Protein AF-A0A377XIZ3-F1 (afdb_monomer_lite)

Radius of gyration: 15.71 Å; chains: 1; bounding box: 50×33×36 Å

Foldseek 3Di:
DVVLLVQLVVLLVVLLVQPDDPVQNVLSVVLSVQVCCVQAPVHDNDPLVVSLVCLDPVSHGDDPDPVSVVSRVVSSVSSSVSSVVVVVVVVVCVVVVPDRDRDNPDDDDDDPDPPPPDD

InterPro domains:
  IPR009078 Ferritin-like superfamily [SSF47240] (2-105)
  IPR010386 tRNA-hydroxylase MiaE [PF06175] (2-102)
  IPR010386 tRNA-hydroxylase MiaE [PTHR42637] (2-102)
  IPR012347 Ferritin-like [G3DSA:1.20.1260.10] (1-113)

pLDDT: mean 81.42, std 15.42, range [39.84, 96.5]

Sequence (119 aa):
MVCELKAAQNAMLLMRRYVADKADADELLACLKPYEDFTYRRGPEPDFVTLHKRINKSAMPQTDDPWGRQLLDSMILLIKEELHHFWQVREMMLARRYPLRQNHRQQLCPRPAARSALA

Organism: Klebsiella pneumoniae (NCBI:txid573)

Structure (mmCIF, N/CA/C/O backbone):
data_AF-A0A377XIZ3-F1
#
_entry.id   AF-A0A377XIZ3-F1
#
loop_
_atom_site.group_PDB
_atom_site.id
_atom_site.type_symbol
_atom_site.label_atom_id
_atom_site.label_alt_id
_atom_site.label_comp_id
_atom_site.label_asym_id
_atom_site.label_entity_id
_atom_site.label_seq_id
_atom_site.pdbx_PDB_ins_code
_atom_site.Cartn_x
_atom_site.Cartn_y
_atom_site.Cartn_z
_atom_site.occupancy
_atom_site.B_iso_or_equiv
_atom_site.auth_seq_id
_atom_site.auth_comp_id
_atom_site.auth_asym_id
_atom_site.auth_atom_id
_atom_site.pdbx_PDB_model_num
ATOM 1 N N . MET A 1 1 ? 13.105 -3.289 -1.739 1.00 88.38 1 MET A N 1
ATOM 2 C CA . MET A 1 1 ? 11.844 -3.447 -2.511 1.00 88.38 1 MET A CA 1
ATOM 3 C C . MET A 1 1 ? 10.940 -4.536 -1.936 1.00 88.38 1 MET A C 1
ATOM 5 O O . MET A 1 1 ? 9.892 -4.193 -1.415 1.00 88.38 1 MET A O 1
ATOM 9 N N . VAL A 1 2 ? 11.301 -5.830 -1.979 1.00 91.25 2 VAL A N 1
ATOM 10 C CA . VAL A 1 2 ? 10.434 -6.894 -1.411 1.00 91.25 2 VAL A CA 1
ATOM 11 C C . VAL A 1 2 ? 10.244 -6.738 0.104 1.00 91.25 2 VAL A C 1
ATOM 13 O O . VAL A 1 2 ? 9.136 -6.922 0.596 1.00 91.25 2 VAL A O 1
ATOM 16 N N . CYS A 1 3 ? 11.301 -6.379 0.840 1.00 94.12 3 CYS A N 1
ATOM 17 C CA . CYS A 1 3 ? 11.201 -6.094 2.273 1.00 94.12 3 CYS A CA 1
ATOM 18 C C . CYS A 1 3 ? 10.261 -4.916 2.554 1.00 94.12 3 CYS A C 1
ATOM 20 O O . CYS A 1 3 ? 9.383 -5.064 3.397 1.00 94.12 3 CYS A O 1
ATOM 22 N N . GLU A 1 4 ? 10.360 -3.829 1.783 1.00 95.56 4 GLU A N 1
ATOM 23 C CA . GLU A 1 4 ? 9.493 -2.656 1.995 1.00 95.56 4 GLU A CA 1
ATOM 24 C C . GLU A 1 4 ? 8.015 -3.011 1.772 1.00 95.56 4 GLU A C 1
ATOM 26 O O . GLU A 1 4 ? 7.152 -2.678 2.581 1.00 95.56 4 GLU A O 1
ATOM 31 N N . LEU A 1 5 ? 7.707 -3.780 0.715 1.00 94.06 5 LEU A N 1
ATOM 32 C CA . LEU A 1 5 ? 6.334 -4.237 0.476 1.00 94.06 5 LEU A CA 1
ATOM 33 C C . LEU A 1 5 ? 5.822 -5.106 1.632 1.00 94.06 5 LEU A C 1
ATOM 35 O O . LEU A 1 5 ? 4.677 -4.960 2.050 1.00 94.06 5 LEU A O 1
ATOM 39 N N . LYS A 1 6 ? 6.667 -5.980 2.188 1.00 93.75 6 LYS A N 1
ATOM 40 C CA . LYS A 1 6 ? 6.301 -6.786 3.359 1.00 93.75 6 LYS A CA 1
ATOM 41 C C . LYS A 1 6 ? 6.095 -5.949 4.618 1.00 93.75 6 LYS A C 1
ATOM 43 O O . LYS A 1 6 ? 5.226 -6.288 5.415 1.00 93.75 6 LYS A O 1
ATOM 48 N N . ALA A 1 7 ? 6.862 -4.878 4.808 1.00 95.62 7 ALA A N 1
ATOM 49 C CA . ALA A 1 7 ? 6.673 -3.954 5.922 1.00 95.62 7 ALA A CA 1
ATOM 50 C C . ALA A 1 7 ? 5.308 -3.252 5.821 1.00 95.62 7 ALA A C 1
ATOM 52 O O . ALA A 1 7 ? 4.518 -3.315 6.765 1.00 95.62 7 ALA A O 1
ATOM 53 N N . ALA A 1 8 ? 4.963 -2.723 4.641 1.00 94.06 8 ALA A N 1
ATOM 54 C CA . ALA A 1 8 ? 3.642 -2.148 4.375 1.00 94.06 8 ALA A CA 1
ATOM 55 C C . ALA A 1 8 ? 2.502 -3.169 4.581 1.00 94.06 8 ALA A C 1
ATOM 57 O O . ALA A 1 8 ? 1.478 -2.869 5.198 1.00 94.06 8 ALA A O 1
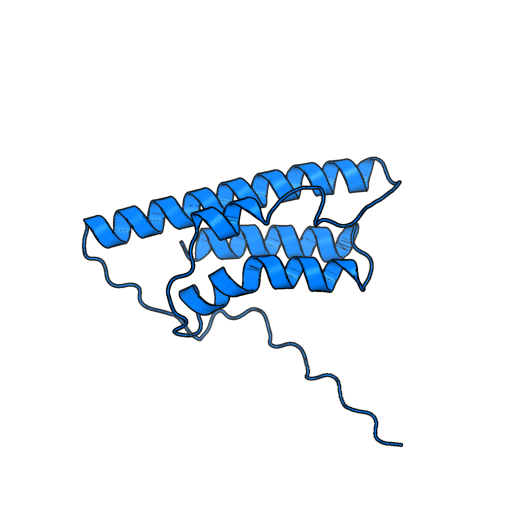ATOM 58 N N . GLN A 1 9 ? 2.690 -4.407 4.116 1.00 92.69 9 GLN A N 1
ATOM 59 C CA . GLN A 1 9 ? 1.731 -5.500 4.309 1.00 92.69 9 GLN A CA 1
ATOM 60 C C . GLN A 1 9 ? 1.555 -5.883 5.788 1.00 92.69 9 GLN A C 1
ATOM 62 O O . GLN A 1 9 ? 0.432 -6.143 6.222 1.00 92.69 9 GLN A O 1
ATOM 67 N N . ASN A 1 10 ? 2.633 -5.892 6.576 1.00 93.88 10 ASN A N 1
ATOM 68 C CA . ASN A 1 10 ? 2.567 -6.142 8.017 1.00 93.88 10 ASN A CA 1
ATOM 69 C C . ASN A 1 10 ? 1.816 -5.026 8.751 1.00 93.88 10 ASN A C 1
ATOM 71 O O . ASN A 1 10 ? 0.965 -5.323 9.586 1.00 93.88 10 ASN A O 1
ATOM 75 N N . ALA A 1 11 ? 2.060 -3.760 8.409 1.00 92.75 11 ALA A N 1
ATOM 76 C CA . ALA A 1 11 ? 1.300 -2.642 8.964 1.00 92.75 11 ALA A CA 1
ATOM 77 C C . ALA A 1 11 ? -0.200 -2.754 8.636 1.00 92.75 11 ALA A C 1
ATOM 79 O O . ALA A 1 11 ? -1.047 -2.584 9.514 1.00 92.75 11 ALA A O 1
ATOM 80 N N . MET A 1 12 ? -0.545 -3.156 7.408 1.00 90.12 12 MET A N 1
ATOM 81 C CA . MET A 1 12 ? -1.935 -3.452 7.045 1.00 90.12 12 MET A CA 1
ATOM 82 C C . MET A 1 12 ? -2.537 -4.621 7.820 1.00 90.12 12 MET A C 1
ATOM 84 O O . MET A 1 12 ? -3.699 -4.553 8.221 1.00 90.12 12 MET A O 1
ATOM 88 N N . LEU A 1 13 ? -1.770 -5.682 8.070 1.00 89.81 13 LEU A N 1
ATOM 89 C CA . LEU A 1 13 ? -2.222 -6.792 8.904 1.00 89.81 13 LEU A CA 1
ATOM 90 C C . LEU A 1 13 ? -2.541 -6.329 10.335 1.00 89.81 13 LEU A C 1
ATOM 92 O O . LEU A 1 13 ? -3.549 -6.761 10.893 1.00 89.81 13 LEU A O 1
ATOM 96 N N . LEU A 1 14 ? -1.725 -5.440 10.909 1.00 90.44 14 LEU A N 1
ATOM 97 C CA . LEU A 1 14 ? -1.971 -4.865 12.234 1.00 90.44 14 LEU A CA 1
ATOM 98 C C . LEU A 1 14 ? -3.244 -4.009 12.243 1.00 90.44 14 LEU A C 1
ATOM 100 O O . LEU A 1 14 ? -4.108 -4.230 13.088 1.00 90.44 14 LEU A O 1
ATOM 104 N N . MET A 1 15 ? -3.430 -3.113 11.269 1.00 88.25 15 MET A N 1
ATOM 105 C CA . MET A 1 15 ? -4.665 -2.320 11.172 1.00 88.25 15 MET A CA 1
ATOM 106 C C . MET A 1 15 ? -5.912 -3.205 11.044 1.00 88.25 15 MET A C 1
ATOM 108 O O . MET A 1 15 ? -6.904 -2.980 11.734 1.00 88.25 15 MET A O 1
ATOM 112 N N . ARG A 1 16 ? -5.850 -4.268 10.229 1.00 87.12 16 ARG A N 1
ATOM 113 C CA . ARG A 1 16 ? -6.954 -5.233 10.081 1.00 87.12 16 ARG A CA 1
ATOM 114 C C . ARG A 1 16 ? -7.258 -6.015 11.355 1.00 87.12 16 ARG A C 1
ATOM 116 O O . ARG A 1 16 ? -8.377 -6.480 11.524 1.00 87.12 16 ARG A O 1
ATOM 123 N N . ARG A 1 17 ? -6.262 -6.220 12.216 1.00 88.00 17 ARG A N 1
ATOM 124 C CA . ARG A 1 17 ? -6.416 -6.992 13.454 1.00 88.00 17 ARG A CA 1
ATOM 125 C C . ARG A 1 17 ? -6.967 -6.160 14.607 1.00 88.00 17 ARG A C 1
ATOM 127 O O . ARG A 1 17 ? -7.636 -6.723 15.467 1.00 88.00 17 ARG A O 1
ATOM 134 N N . TYR A 1 18 ? -6.640 -4.871 14.645 1.00 87.44 18 TYR A N 1
ATOM 135 C CA . TYR A 1 18 ? -6.867 -4.031 15.821 1.00 87.44 18 TYR A CA 1
ATOM 136 C C . TYR A 1 18 ? -7.823 -2.855 15.592 1.00 87.44 18 TYR A C 1
ATOM 138 O O . TYR A 1 18 ? -8.257 -2.270 16.576 1.00 87.44 18 TYR A O 1
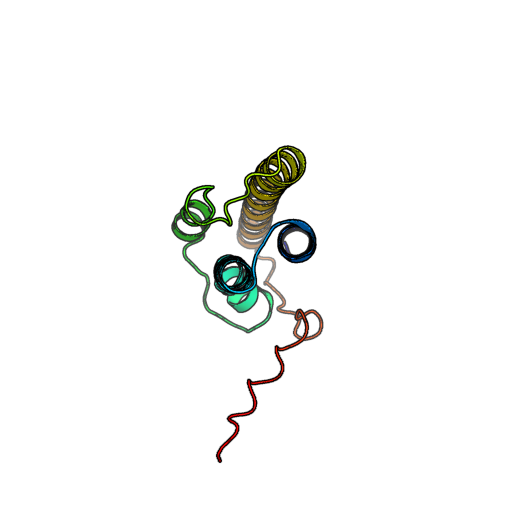ATOM 146 N N . VAL A 1 19 ? -8.136 -2.494 14.340 1.00 83.75 19 VAL A N 1
ATOM 147 C CA . VAL A 1 19 ? -8.914 -1.276 14.030 1.00 83.75 19 VAL A CA 1
ATOM 148 C C . VAL A 1 19 ? -10.058 -1.513 13.043 1.00 83.75 19 VAL A C 1
ATOM 150 O O . VAL A 1 19 ? -11.121 -0.934 13.218 1.00 83.75 19 VAL A O 1
ATOM 153 N N . ALA A 1 20 ? -9.854 -2.318 11.996 1.00 76.62 20 ALA A N 1
ATOM 154 C CA . ALA A 1 20 ? -10.807 -2.404 10.887 1.00 76.62 20 ALA A CA 1
ATOM 155 C C . ALA A 1 20 ? -11.963 -3.389 11.131 1.00 76.62 20 ALA A C 1
ATOM 157 O O . ALA A 1 20 ? -11.732 -4.543 11.507 1.00 76.62 20 ALA A O 1
ATOM 158 N N . ASP A 1 21 ? -13.179 -2.980 10.761 1.00 72.38 21 ASP A N 1
ATOM 159 C CA . ASP A 1 21 ? -14.299 -3.897 10.555 1.00 72.38 21 ASP A CA 1
ATOM 160 C C . ASP A 1 21 ? -14.139 -4.685 9.242 1.00 72.38 21 ASP A C 1
ATOM 162 O O . ASP A 1 21 ? -13.310 -4.379 8.379 1.00 72.38 21 ASP A O 1
ATOM 166 N N . LYS A 1 22 ? -14.935 -5.751 9.067 1.00 65.25 22 LYS A N 1
ATOM 167 C CA . LYS A 1 22 ? -14.795 -6.683 7.927 1.00 65.25 22 LYS A CA 1
ATOM 168 C C . LYS A 1 22 ? -14.862 -6.006 6.551 1.00 65.25 22 LYS A C 1
ATOM 170 O O . LYS A 1 22 ? -14.206 -6.493 5.636 1.00 65.25 22 LYS A O 1
ATOM 175 N N . ALA A 1 23 ? -15.652 -4.941 6.401 1.00 68.00 23 ALA A N 1
ATOM 176 C CA . ALA A 1 23 ? -15.788 -4.213 5.139 1.00 68.00 23 ALA A CA 1
ATOM 177 C C . ALA A 1 23 ? -14.511 -3.421 4.810 1.00 68.00 23 ALA A C 1
ATOM 179 O O . ALA A 1 23 ? -13.932 -3.597 3.737 1.00 68.00 23 ALA A O 1
ATOM 180 N N . ASP A 1 24 ? -14.004 -2.653 5.773 1.00 71.75 24 ASP A N 1
ATOM 181 C CA . ASP A 1 24 ? -12.811 -1.821 5.595 1.00 71.75 24 ASP A CA 1
ATOM 182 C C . ASP A 1 24 ? -11.547 -2.673 5.396 1.00 71.75 24 ASP A C 1
ATOM 184 O O . ASP A 1 24 ? -10.617 -2.309 4.675 1.00 71.75 24 ASP A O 1
ATOM 188 N N . ALA A 1 25 ? -11.520 -3.868 5.991 1.00 70.25 25 ALA A N 1
ATOM 189 C CA . ALA A 1 25 ? -10.416 -4.811 5.865 1.00 70.25 25 ALA A CA 1
ATOM 190 C C . ALA A 1 25 ? -10.155 -5.268 4.417 1.00 70.25 25 ALA A C 1
ATOM 192 O O . ALA A 1 25 ? -9.017 -5.620 4.088 1.00 70.25 25 ALA A O 1
ATOM 193 N N . ASP A 1 26 ? -11.184 -5.293 3.570 1.00 74.88 26 ASP A N 1
ATOM 194 C CA . ASP A 1 26 ? -11.082 -5.690 2.167 1.00 74.88 26 ASP A CA 1
ATOM 195 C C . ASP A 1 26 ? -10.581 -4.543 1.282 1.00 74.88 26 ASP A C 1
ATOM 197 O O . ASP A 1 26 ? -9.763 -4.778 0.387 1.00 74.88 26 ASP A O 1
ATOM 201 N N . GLU A 1 27 ? -11.007 -3.315 1.573 1.00 76.94 27 GLU A N 1
ATOM 202 C CA . GLU A 1 27 ? -10.553 -2.105 0.884 1.00 76.94 27 GLU A CA 1
ATOM 203 C C . GLU A 1 27 ? -9.066 -1.840 1.142 1.00 76.94 27 GLU A C 1
ATOM 205 O O . GLU A 1 27 ? -8.300 -1.613 0.202 1.00 76.94 27 GLU A O 1
ATOM 210 N N . LEU A 1 28 ? -8.621 -2.025 2.391 1.00 75.19 28 LEU A N 1
ATOM 211 C CA . LEU A 1 28 ? -7.207 -1.969 2.762 1.00 75.19 28 LEU A CA 1
ATOM 212 C C . LEU A 1 28 ? -6.359 -2.908 1.887 1.00 75.19 28 LEU A C 1
ATOM 214 O O . LEU A 1 28 ? -5.377 -2.495 1.269 1.00 75.19 28 LEU A O 1
ATOM 218 N N . LEU A 1 29 ? -6.766 -4.174 1.765 1.00 80.25 29 LEU A N 1
ATOM 219 C CA . LEU A 1 29 ? -6.041 -5.154 0.951 1.00 80.25 29 LEU A CA 1
ATOM 220 C C . LEU A 1 29 ? -6.020 -4.786 -0.540 1.00 80.25 29 LEU A C 1
ATOM 222 O O . LEU A 1 29 ? -5.032 -5.059 -1.228 1.00 80.25 29 LEU A O 1
ATOM 226 N N . ALA A 1 30 ? -7.078 -4.151 -1.045 1.00 85.25 30 ALA A N 1
ATOM 227 C CA . ALA A 1 30 ? -7.136 -3.702 -2.430 1.00 85.25 30 ALA A CA 1
ATOM 228 C C . ALA A 1 30 ? -6.089 -2.615 -2.735 1.00 85.25 30 ALA A C 1
ATOM 230 O O . ALA A 1 30 ? -5.542 -2.607 -3.841 1.00 85.25 30 ALA A O 1
ATOM 231 N N . CYS A 1 31 ? -5.738 -1.759 -1.765 1.00 85.69 31 CYS A N 1
ATOM 232 C CA . CYS A 1 31 ? -4.724 -0.714 -1.945 1.00 85.69 31 CYS A CA 1
ATOM 233 C C . CYS A 1 31 ? -3.334 -1.271 -2.290 1.00 85.69 31 CYS A C 1
ATOM 235 O O . CYS A 1 31 ? -2.621 -0.683 -3.104 1.00 85.69 31 CYS A O 1
ATOM 237 N N . LEU A 1 32 ? -2.940 -2.404 -1.697 1.00 90.44 32 LEU A N 1
ATOM 238 C CA . LEU A 1 32 ? -1.612 -2.995 -1.914 1.00 90.44 32 LEU A CA 1
ATOM 239 C C . LEU A 1 32 ? -1.558 -3.975 -3.091 1.00 90.44 32 LEU A C 1
ATOM 241 O O . LEU A 1 32 ? -0.469 -4.312 -3.561 1.00 90.44 32 LEU A O 1
ATOM 245 N N . LYS A 1 33 ? -2.712 -4.404 -3.613 1.00 91.00 33 LYS A N 1
ATOM 246 C CA . LYS A 1 33 ? -2.799 -5.407 -4.682 1.00 91.00 33 LYS A CA 1
ATOM 247 C C . LYS A 1 33 ? -1.939 -5.085 -5.918 1.00 91.00 33 LYS A C 1
ATOM 249 O O . LYS A 1 33 ? -1.250 -5.997 -6.374 1.00 91.00 33 LYS A O 1
ATOM 254 N N . PRO A 1 34 ? -1.884 -3.846 -6.444 1.00 92.81 34 PRO A N 1
ATOM 255 C CA . PRO A 1 34 ? -1.057 -3.572 -7.620 1.00 92.81 34 PRO A CA 1
ATOM 256 C C . PRO A 1 34 ? 0.451 -3.698 -7.338 1.00 92.81 34 PRO A C 1
ATOM 258 O O . PRO A 1 34 ? 1.200 -4.131 -8.213 1.00 92.81 34 PRO A O 1
ATOM 261 N N . TYR A 1 35 ? 0.902 -3.401 -6.110 1.00 92.62 35 TYR A N 1
ATOM 262 C CA . TYR A 1 35 ? 2.290 -3.651 -5.702 1.00 92.62 35 TYR A CA 1
ATOM 263 C C . TYR A 1 35 ? 2.593 -5.155 -5.640 1.00 92.62 35 TYR A C 1
ATOM 265 O O . TYR A 1 35 ? 3.671 -5.586 -6.058 1.00 92.62 35 TYR A O 1
ATOM 273 N N . GLU A 1 36 ? 1.649 -5.970 -5.158 1.00 92.19 36 GLU A N 1
ATOM 274 C CA . GLU A 1 36 ? 1.782 -7.433 -5.147 1.00 92.19 36 GLU A CA 1
ATOM 275 C C . GLU A 1 36 ? 1.828 -8.028 -6.549 1.00 92.19 36 GLU A C 1
ATOM 277 O O . GLU A 1 36 ? 2.644 -8.910 -6.817 1.00 92.19 36 GLU A O 1
ATOM 282 N N . ASP A 1 37 ? 0.939 -7.569 -7.430 1.00 92.12 37 ASP A N 1
ATOM 283 C CA . ASP A 1 37 ? 0.835 -8.073 -8.795 1.00 92.12 37 ASP A CA 1
ATOM 284 C C . ASP A 1 37 ? 2.158 -7.851 -9.540 1.00 92.12 37 ASP A C 1
ATOM 286 O O . ASP A 1 37 ? 2.706 -8.787 -10.129 1.00 92.12 37 ASP A O 1
ATOM 290 N N . PHE A 1 38 ? 2.728 -6.652 -9.410 1.00 91.88 38 PHE A N 1
ATOM 291 C CA . PHE A 1 38 ? 4.039 -6.307 -9.954 1.00 91.88 38 PHE A CA 1
ATOM 292 C C . PHE A 1 38 ? 5.192 -7.107 -9.321 1.00 91.88 38 PHE A C 1
ATOM 294 O O . PHE A 1 38 ? 6.051 -7.636 -10.027 1.00 91.88 38 PHE A O 1
ATOM 301 N N . THR A 1 39 ? 5.219 -7.229 -7.990 1.00 90.81 39 THR A N 1
ATOM 302 C CA . THR A 1 39 ? 6.362 -7.824 -7.270 1.00 90.81 39 THR A CA 1
ATOM 303 C C . THR A 1 39 ? 6.381 -9.353 -7.347 1.00 90.81 39 THR A C 1
ATOM 305 O O . THR A 1 39 ? 7.451 -9.963 -7.429 1.00 90.81 39 THR A O 1
ATOM 308 N N . TYR A 1 40 ? 5.205 -9.988 -7.316 1.00 89.25 40 TYR A N 1
ATOM 309 C CA . TYR A 1 40 ? 5.066 -11.435 -7.129 1.00 89.25 40 TYR A CA 1
ATOM 310 C C . TYR A 1 40 ? 4.378 -12.164 -8.291 1.00 89.25 40 TYR A C 1
ATOM 312 O O . TYR A 1 40 ? 4.580 -13.372 -8.427 1.00 89.25 40 TYR A O 1
ATOM 320 N N . ARG A 1 41 ? 3.544 -11.493 -9.106 1.00 86.50 41 ARG A N 1
ATOM 321 C CA . ARG A 1 41 ? 2.617 -12.165 -10.047 1.00 86.50 41 ARG A CA 1
ATOM 322 C C . ARG A 1 41 ? 2.885 -11.915 -11.534 1.00 86.50 41 ARG A C 1
ATOM 324 O O . ARG A 1 41 ? 2.031 -12.235 -12.352 1.00 86.50 41 ARG A O 1
ATOM 331 N N . ARG A 1 42 ? 4.046 -11.389 -11.923 1.00 83.44 42 ARG A N 1
ATOM 332 C CA . ARG A 1 42 ? 4.353 -11.006 -13.322 1.00 83.44 42 ARG A CA 1
ATOM 333 C C . ARG A 1 42 ? 3.371 -9.990 -13.889 1.00 83.44 42 ARG A C 1
ATOM 335 O O . ARG A 1 42 ? 3.198 -9.914 -15.100 1.00 83.44 42 ARG A O 1
ATOM 342 N N . GLY A 1 43 ? 2.769 -9.197 -13.006 1.00 86.75 43 GLY A N 1
ATOM 343 C CA . GLY A 1 43 ? 1.931 -8.077 -13.387 1.00 86.75 43 GLY A CA 1
ATOM 344 C C . GLY A 1 43 ? 2.739 -6.963 -14.055 1.00 86.75 43 GLY A C 1
ATOM 345 O O . GLY A 1 43 ? 3.963 -6.891 -13.881 1.00 86.75 43 GLY A O 1
ATOM 346 N N . PRO A 1 44 ? 2.058 -6.094 -14.818 1.00 89.50 44 PRO A N 1
ATOM 347 C CA . PRO A 1 44 ? 2.675 -4.905 -15.379 1.00 89.50 44 PRO A CA 1
ATOM 348 C C . PRO A 1 44 ? 3.116 -3.959 -14.263 1.00 89.50 44 PRO A C 1
ATOM 350 O O . PRO A 1 44 ? 2.638 -4.028 -13.128 1.00 89.50 44 PRO A O 1
ATOM 353 N N . GLU A 1 45 ? 4.018 -3.049 -14.603 1.00 90.19 45 GLU A N 1
ATOM 354 C CA . GLU A 1 45 ? 4.371 -1.973 -13.694 1.00 90.19 45 GLU A CA 1
ATOM 355 C C . GLU A 1 45 ? 3.190 -1.005 -13.526 1.00 90.19 45 GLU A C 1
ATOM 357 O O . GLU A 1 45 ? 2.675 -0.501 -14.529 1.00 90.19 45 GLU A O 1
ATOM 362 N N . PRO A 1 46 ? 2.728 -0.751 -12.289 1.00 91.06 46 PRO A N 1
ATOM 363 C CA . PRO A 1 46 ? 1.676 0.217 -12.047 1.00 91.06 46 PRO A CA 1
ATOM 364 C C . PRO A 1 46 ? 2.231 1.643 -12.091 1.00 91.06 46 PRO A C 1
ATOM 366 O O . PRO A 1 46 ? 3.408 1.887 -11.833 1.00 91.06 46 PRO A O 1
ATOM 369 N N . ASP A 1 47 ? 1.345 2.613 -12.307 1.00 91.12 47 ASP A N 1
ATOM 370 C CA . ASP A 1 47 ? 1.657 4.010 -12.011 1.00 91.12 47 ASP A CA 1
ATOM 371 C C . ASP A 1 47 ? 1.783 4.191 -10.487 1.00 91.12 47 ASP A C 1
ATOM 373 O O . ASP A 1 47 ? 0.792 4.367 -9.768 1.00 91.12 47 ASP A O 1
ATOM 377 N N . PHE A 1 48 ? 3.022 4.125 -9.993 1.00 88.69 48 PHE A N 1
ATOM 378 C CA . PHE A 1 48 ? 3.338 4.257 -8.573 1.00 88.69 48 PHE A CA 1
ATOM 379 C C . PHE A 1 48 ? 2.951 5.621 -7.995 1.00 88.69 48 PHE A C 1
ATOM 381 O O . PHE A 1 48 ? 2.598 5.694 -6.819 1.00 88.69 48 PHE A O 1
ATOM 388 N N . VAL A 1 49 ? 2.976 6.692 -8.795 1.00 86.44 49 VAL A N 1
ATOM 389 C CA . VAL A 1 49 ? 2.623 8.041 -8.333 1.00 86.44 49 VAL A CA 1
ATOM 390 C C . VAL A 1 49 ? 1.126 8.117 -8.060 1.00 86.44 49 VAL A C 1
ATOM 392 O O . VAL A 1 49 ? 0.706 8.575 -6.993 1.00 86.44 49 VAL A O 1
ATOM 395 N N . THR A 1 50 ? 0.310 7.635 -8.997 1.00 87.75 50 THR A N 1
ATOM 396 C CA . THR A 1 50 ? -1.146 7.572 -8.817 1.00 87.75 50 THR A CA 1
ATOM 397 C C . THR A 1 50 ? -1.517 6.617 -7.688 1.00 87.75 50 THR A C 1
ATOM 399 O O . THR A 1 50 ? -2.387 6.930 -6.876 1.00 87.75 50 THR A O 1
ATOM 402 N N . LEU A 1 51 ? -0.837 5.474 -7.592 1.00 87.12 51 LEU A N 1
ATOM 403 C CA . LEU A 1 51 ? -1.108 4.477 -6.564 1.00 87.12 51 LEU A CA 1
ATOM 404 C C . LEU A 1 51 ? -0.784 4.987 -5.154 1.00 87.12 51 LEU A C 1
ATOM 406 O O . LEU A 1 51 ? -1.592 4.813 -4.245 1.00 87.12 51 LEU A O 1
ATOM 410 N N . HIS A 1 52 ? 0.329 5.702 -4.984 1.00 84.75 52 HIS A N 1
ATOM 411 C CA . HIS A 1 52 ? 0.707 6.285 -3.698 1.00 84.75 52 HIS A CA 1
ATOM 412 C C . HIS A 1 52 ? -0.315 7.326 -3.201 1.00 84.75 52 HIS A C 1
ATOM 414 O O . HIS A 1 52 ? -0.604 7.391 -2.009 1.00 84.75 52 HIS A O 1
ATOM 420 N N . LYS A 1 53 ? -0.940 8.097 -4.106 1.00 83.62 53 LYS A N 1
ATOM 421 C CA . LYS A 1 53 ? -1.999 9.069 -3.755 1.00 83.62 53 LYS A CA 1
ATOM 422 C C . LYS A 1 53 ? -3.288 8.416 -3.243 1.00 83.62 53 LYS A C 1
ATOM 424 O O . LYS A 1 53 ? -4.044 9.058 -2.511 1.00 83.62 53 LYS A O 1
ATOM 429 N N . ARG A 1 54 ? -3.551 7.158 -3.616 1.00 82.19 54 ARG A N 1
ATOM 430 C CA . ARG A 1 54 ? -4.733 6.409 -3.152 1.00 82.19 54 ARG A CA 1
ATOM 431 C C . ARG A 1 54 ? -4.630 6.001 -1.683 1.00 82.19 54 ARG A C 1
ATOM 433 O O . ARG A 1 54 ? -5.654 5.761 -1.060 1.00 82.19 54 ARG A O 1
ATOM 440 N N . ILE A 1 55 ? -3.422 5.960 -1.122 1.00 81.56 55 ILE A N 1
ATOM 441 C CA . ILE A 1 55 ? -3.197 5.625 0.285 1.00 81.56 55 ILE A CA 1
ATOM 442 C C . ILE A 1 55 ? -3.299 6.910 1.103 1.00 81.56 55 ILE A C 1
ATOM 444 O O . ILE A 1 55 ? -2.324 7.628 1.340 1.00 81.56 55 ILE A O 1
ATOM 448 N N . ASN A 1 56 ? -4.529 7.234 1.484 1.00 74.56 56 ASN A N 1
ATOM 449 C CA . ASN A 1 56 ? -4.862 8.411 2.269 1.00 74.56 56 ASN A CA 1
ATOM 450 C C . ASN A 1 56 ? -5.875 8.059 3.364 1.00 74.56 56 ASN A C 1
ATOM 452 O O . ASN A 1 56 ? -6.592 7.069 3.270 1.00 74.56 56 ASN A O 1
ATOM 456 N N . LYS A 1 57 ? -5.928 8.891 4.407 1.00 67.19 57 LYS A N 1
ATOM 457 C CA . LYS A 1 57 ? -6.747 8.663 5.606 1.00 67.19 57 LYS A CA 1
ATOM 458 C C . LYS A 1 57 ? -8.253 8.581 5.319 1.00 67.19 57 LYS A C 1
ATOM 460 O O . LYS A 1 57 ? -8.966 7.924 6.064 1.00 67.19 57 LYS A O 1
ATOM 465 N N . SER A 1 58 ? -8.734 9.208 4.243 1.00 65.06 58 SER A N 1
ATOM 466 C CA . SER A 1 58 ? -10.146 9.142 3.836 1.00 65.06 58 SER A CA 1
ATOM 467 C C . SER A 1 58 ? -10.565 7.793 3.249 1.00 65.06 58 SER A C 1
ATOM 469 O O . SER A 1 58 ? -11.750 7.495 3.254 1.00 65.06 58 SER A O 1
ATOM 471 N N . ALA A 1 59 ? -9.618 6.985 2.767 1.00 65.12 59 ALA A N 1
ATOM 472 C CA . ALA A 1 59 ? -9.869 5.640 2.243 1.00 65.12 59 ALA A CA 1
ATOM 473 C C . ALA A 1 59 ? -9.678 4.541 3.309 1.00 65.12 59 ALA A C 1
ATOM 475 O O . ALA A 1 59 ? -9.507 3.373 2.972 1.00 65.12 59 ALA A O 1
ATOM 476 N N . MET A 1 60 ? -9.589 4.920 4.588 1.00 70.00 60 MET A N 1
ATOM 477 C CA . MET A 1 60 ? -9.181 4.036 5.680 1.00 70.00 60 MET A CA 1
ATOM 478 C C . MET A 1 60 ? -10.311 3.902 6.713 1.00 70.00 60 MET A C 1
ATOM 480 O O . MET A 1 60 ? -11.092 4.850 6.870 1.00 70.00 60 MET A O 1
ATOM 484 N N . PRO A 1 61 ? -10.374 2.759 7.429 1.00 70.62 61 PRO A N 1
ATOM 485 C CA . PRO A 1 61 ? -11.364 2.507 8.471 1.00 70.62 61 PRO A CA 1
ATOM 486 C C . PRO A 1 61 ? -11.486 3.683 9.439 1.00 70.62 61 PRO A C 1
ATOM 488 O O . PRO A 1 61 ? -10.485 4.295 9.817 1.00 70.62 61 PRO A O 1
ATOM 491 N N . GLN A 1 62 ? -12.706 3.984 9.869 1.00 74.00 62 GLN A N 1
ATOM 492 C CA . GLN A 1 62 ? -12.930 4.964 10.926 1.00 74.00 62 GLN A CA 1
ATOM 493 C C . GLN A 1 62 ? -13.096 4.246 12.258 1.00 74.00 62 GLN A C 1
ATOM 495 O O . GLN A 1 62 ? -13.700 3.183 12.342 1.00 74.00 62 GLN A O 1
ATOM 500 N N . THR A 1 63 ? -12.542 4.838 13.309 1.00 80.50 63 THR A N 1
ATOM 501 C CA . THR A 1 63 ? -12.709 4.347 14.673 1.00 80.50 63 THR A CA 1
ATOM 502 C C . THR A 1 63 ? -12.904 5.518 15.627 1.00 80.50 63 THR A C 1
ATOM 504 O O . THR A 1 63 ? -12.283 6.586 15.479 1.00 80.50 63 THR A O 1
ATOM 507 N N . ASP A 1 64 ? -13.789 5.302 16.595 1.00 81.94 64 ASP A N 1
ATOM 508 C CA . ASP A 1 64 ? -14.055 6.223 17.698 1.00 81.94 64 ASP A CA 1
ATOM 509 C C . ASP A 1 64 ? -13.098 5.992 18.878 1.00 81.94 64 ASP A C 1
ATOM 511 O O . ASP A 1 64 ? -13.011 6.833 19.772 1.00 81.94 64 ASP A O 1
ATOM 515 N N . ASP A 1 65 ? -12.334 4.892 18.865 1.00 87.12 65 ASP A N 1
ATOM 516 C CA . ASP A 1 65 ? -11.326 4.605 19.881 1.00 87.12 65 ASP A CA 1
ATOM 517 C C . ASP A 1 65 ? -10.071 5.486 19.684 1.00 87.12 65 ASP A C 1
ATOM 519 O O . ASP A 1 65 ? -9.438 5.438 18.618 1.00 87.12 65 ASP A O 1
ATOM 523 N N . PRO A 1 66 ? -9.658 6.283 20.693 1.00 90.00 66 PRO A N 1
ATOM 524 C CA . PRO A 1 66 ? -8.486 7.151 20.583 1.00 90.00 66 PRO A CA 1
ATOM 525 C C . PRO A 1 66 ? -7.190 6.392 20.276 1.00 90.00 66 PRO A C 1
ATOM 527 O O . PRO A 1 66 ? -6.368 6.871 19.491 1.00 90.00 66 PRO A O 1
ATOM 530 N N . TRP A 1 67 ? -7.011 5.202 20.861 1.00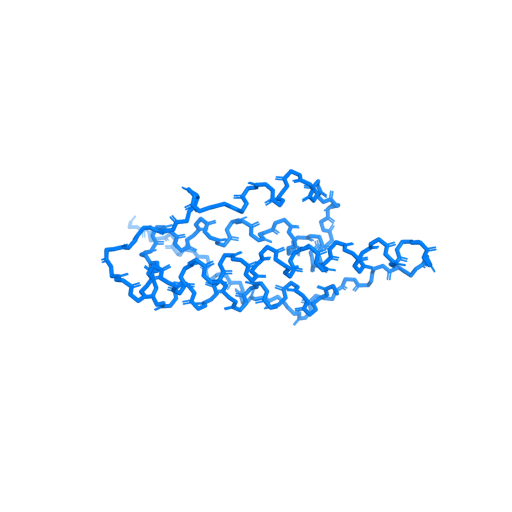 91.62 67 TRP A N 1
ATOM 531 C CA . TRP A 1 67 ? -5.829 4.374 20.623 1.00 91.62 67 TRP A CA 1
ATOM 532 C C . TRP A 1 67 ? -5.828 3.801 19.200 1.00 91.62 67 TRP A C 1
ATOM 534 O O . TRP A 1 67 ? -4.826 3.913 18.490 1.00 91.62 67 TRP A O 1
ATOM 544 N N . GLY A 1 68 ? -6.964 3.274 18.739 1.00 89.00 68 GLY A N 1
ATOM 545 C CA . GLY A 1 68 ? -7.148 2.780 17.377 1.00 89.00 68 GLY A CA 1
ATOM 546 C C . GLY A 1 68 ? -6.890 3.858 16.325 1.00 89.00 68 GLY A C 1
ATOM 547 O O . GLY A 1 68 ? -6.235 3.592 15.316 1.00 89.00 68 GLY A O 1
ATOM 548 N N . ARG A 1 69 ? -7.312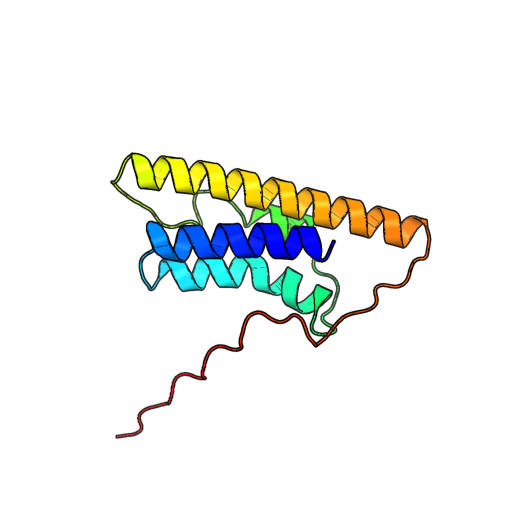 5.103 16.581 1.00 88.25 69 ARG A N 1
ATOM 549 C CA . ARG A 1 69 ? -7.030 6.245 15.699 1.00 88.25 69 ARG A CA 1
ATOM 550 C C . ARG A 1 69 ? -5.537 6.560 15.624 1.00 88.25 69 ARG A C 1
ATOM 552 O O . ARG A 1 69 ? -5.017 6.768 14.530 1.00 88.25 69 ARG A O 1
ATOM 559 N N . GLN A 1 70 ? -4.839 6.558 16.760 1.00 91.06 70 GLN A N 1
ATOM 560 C CA . GLN A 1 70 ? -3.391 6.777 16.797 1.00 91.06 70 GLN A CA 1
ATOM 561 C C . GLN A 1 70 ? -2.628 5.659 16.073 1.00 91.06 70 GLN A C 1
ATOM 563 O O . GLN A 1 70 ? -1.668 5.932 15.345 1.00 91.06 70 GLN A O 1
ATOM 568 N N . LEU A 1 71 ? -3.059 4.406 16.247 1.00 90.75 71 LEU A N 1
ATOM 569 C CA . LEU A 1 71 ? -2.495 3.262 15.538 1.00 90.75 71 LEU A CA 1
ATOM 570 C C . LEU A 1 71 ? -2.700 3.407 14.027 1.00 90.75 71 LEU A C 1
ATOM 572 O O . LEU A 1 71 ? -1.747 3.246 13.270 1.00 90.75 71 LEU A O 1
ATOM 576 N N . LEU A 1 72 ? -3.913 3.752 13.592 1.00 88.25 72 LEU A N 1
ATOM 577 C CA . LEU A 1 72 ? -4.247 3.954 12.185 1.00 88.25 72 LEU A CA 1
ATOM 578 C C . LEU A 1 72 ? -3.400 5.062 11.552 1.00 88.25 72 LEU A C 1
ATOM 580 O O . LEU A 1 72 ? -2.785 4.840 10.511 1.00 88.25 72 LEU A O 1
ATOM 584 N N . ASP A 1 73 ? -3.286 6.216 12.210 1.00 89.19 73 ASP A N 1
ATOM 585 C CA . ASP A 1 73 ? -2.473 7.335 11.723 1.00 89.19 73 ASP A CA 1
ATOM 586 C C . ASP A 1 73 ? -0.996 6.951 11.577 1.00 89.19 73 ASP A C 1
ATOM 588 O O . ASP A 1 73 ? -0.364 7.246 10.558 1.00 89.19 73 ASP A O 1
ATOM 592 N N . SER A 1 74 ? -0.469 6.225 12.563 1.00 92.75 74 SER A N 1
ATOM 593 C CA . SER A 1 74 ? 0.923 5.767 12.570 1.00 92.75 74 SER A CA 1
ATOM 594 C C . SER A 1 74 ? 1.182 4.714 11.487 1.00 92.75 74 SER A C 1
ATOM 596 O O . SER A 1 74 ? 2.189 4.778 10.783 1.00 92.75 74 SER A O 1
ATOM 598 N N . MET A 1 75 ? 0.270 3.752 11.311 1.00 92.31 75 MET A N 1
ATOM 599 C CA . MET A 1 75 ? 0.403 2.693 10.306 1.00 92.31 75 MET A CA 1
ATOM 600 C C . MET A 1 75 ? 0.222 3.221 8.879 1.00 92.31 75 MET A C 1
ATOM 602 O O . MET A 1 75 ? 0.929 2.768 7.983 1.00 92.31 75 MET A O 1
ATOM 606 N N . ILE A 1 76 ? -0.663 4.198 8.648 1.00 89.94 76 ILE A N 1
ATOM 607 C CA . ILE A 1 76 ? -0.795 4.852 7.335 1.00 89.94 76 ILE A CA 1
ATOM 608 C C . ILE A 1 76 ? 0.496 5.579 6.968 1.00 89.94 76 ILE A C 1
ATOM 610 O O . ILE A 1 76 ? 0.950 5.463 5.828 1.00 89.94 76 ILE A O 1
ATOM 614 N N . LEU A 1 77 ? 1.089 6.321 7.909 1.00 92.88 77 LEU A N 1
ATOM 615 C CA . LEU A 1 77 ? 2.355 7.010 7.668 1.00 92.88 77 LEU A CA 1
ATOM 616 C C . LEU A 1 77 ? 3.458 6.009 7.306 1.00 92.88 77 LEU A C 1
ATOM 618 O O . LEU A 1 77 ? 4.079 6.156 6.256 1.00 92.88 77 LEU A O 1
ATOM 622 N N . LEU A 1 78 ? 3.600 4.943 8.099 1.00 94.62 78 LEU A N 1
ATOM 623 C CA . LEU A 1 78 ? 4.563 3.869 7.852 1.00 94.62 78 LEU A CA 1
ATOM 624 C C . LEU A 1 78 ? 4.348 3.223 6.476 1.00 94.62 78 LEU A C 1
ATOM 626 O O . LEU A 1 78 ? 5.290 3.085 5.704 1.00 94.62 78 LEU A O 1
ATOM 630 N N . ILE A 1 79 ? 3.110 2.875 6.110 1.00 92.81 79 ILE A N 1
ATOM 631 C CA . ILE A 1 79 ? 2.812 2.295 4.789 1.00 92.81 79 ILE A CA 1
ATOM 632 C C . ILE A 1 79 ? 3.246 3.240 3.670 1.00 92.81 79 ILE A C 1
ATOM 634 O O . ILE A 1 79 ? 3.828 2.795 2.683 1.00 92.81 79 ILE A O 1
ATOM 638 N N . LYS A 1 80 ? 2.981 4.543 3.802 1.00 92.56 80 LYS A N 1
ATOM 639 C CA . LYS A 1 80 ? 3.405 5.523 2.798 1.00 92.56 80 LYS A CA 1
ATOM 640 C C . LYS A 1 80 ? 4.928 5.585 2.698 1.00 92.56 80 LYS A C 1
ATOM 642 O O . LYS A 1 80 ? 5.445 5.554 1.584 1.00 92.56 80 LYS A O 1
ATOM 647 N N . GLU A 1 81 ? 5.635 5.630 3.820 1.00 95.31 81 GLU A N 1
ATOM 648 C CA . GLU A 1 81 ? 7.101 5.638 3.845 1.00 95.31 81 GLU A CA 1
ATOM 649 C C . GLU A 1 81 ? 7.681 4.388 3.175 1.00 95.31 81 GLU A C 1
ATOM 651 O O . GLU A 1 81 ? 8.487 4.505 2.253 1.00 95.31 81 GLU A O 1
ATOM 656 N N . GLU A 1 82 ? 7.192 3.197 3.518 1.00 96.50 82 GLU A N 1
ATOM 657 C CA . GLU A 1 82 ? 7.706 1.953 2.937 1.00 96.50 82 GLU A CA 1
ATOM 658 C C . GLU A 1 82 ? 7.387 1.814 1.447 1.00 96.50 82 GLU A C 1
ATOM 660 O O . GLU A 1 82 ? 8.190 1.301 0.669 1.00 96.50 82 GLU A O 1
ATOM 665 N N . LEU A 1 83 ? 6.246 2.329 0.990 1.00 94.06 83 LEU A N 1
ATOM 666 C CA . LEU A 1 83 ? 5.937 2.364 -0.440 1.00 94.06 83 LEU A CA 1
ATOM 667 C C . LEU A 1 83 ? 6.736 3.433 -1.192 1.00 94.06 83 LEU A C 1
ATOM 669 O O . LEU A 1 83 ? 6.990 3.280 -2.390 1.00 94.06 83 LEU A O 1
ATOM 673 N N . HIS A 1 84 ? 7.172 4.490 -0.507 1.00 93.75 84 HIS A N 1
ATOM 674 C CA . HIS A 1 84 ? 8.146 5.424 -1.053 1.00 93.75 84 HIS A CA 1
ATOM 675 C C . HIS A 1 84 ? 9.533 4.768 -1.163 1.00 93.75 84 HIS A C 1
ATOM 677 O O . HIS A 1 84 ? 10.140 4.817 -2.234 1.00 93.75 84 HIS A O 1
ATOM 683 N N . HIS A 1 85 ? 9.994 4.060 -0.125 1.00 95.38 85 HIS A N 1
ATOM 684 C CA . HIS A 1 85 ? 11.236 3.274 -0.159 1.00 95.38 85 HIS A CA 1
ATOM 685 C C . HIS A 1 85 ? 11.198 2.184 -1.235 1.00 95.38 85 HIS A C 1
ATOM 687 O O . HIS A 1 85 ? 12.178 1.962 -1.951 1.00 95.38 85 HIS A O 1
ATOM 693 N N . PHE A 1 86 ? 10.050 1.524 -1.406 1.00 95.38 86 PHE A N 1
ATOM 694 C CA . PHE A 1 86 ? 9.826 0.549 -2.467 1.00 95.38 86 PHE A CA 1
ATOM 695 C C . PHE A 1 86 ? 10.155 1.151 -3.836 1.00 95.38 86 PHE A C 1
ATOM 697 O O . PHE A 1 86 ? 10.923 0.559 -4.601 1.00 95.38 86 PHE A O 1
ATOM 704 N N . TRP A 1 87 ? 9.601 2.333 -4.122 1.00 94.12 87 TRP A N 1
ATOM 705 C CA . TRP A 1 87 ? 9.830 3.046 -5.374 1.00 94.12 87 TRP A CA 1
ATOM 706 C C . TRP A 1 87 ? 11.296 3.469 -5.526 1.00 94.12 87 TRP A C 1
ATOM 708 O O . TRP A 1 87 ? 11.897 3.190 -6.561 1.00 94.12 87 TRP A O 1
ATOM 718 N N . GLN A 1 88 ? 11.916 4.030 -4.482 1.00 94.75 88 GLN A N 1
ATOM 719 C CA . GLN A 1 88 ? 13.334 4.411 -4.505 1.00 94.75 88 GLN A CA 1
ATOM 720 C C . GLN A 1 88 ? 14.250 3.226 -4.852 1.00 94.75 88 GLN A C 1
ATOM 722 O O . GLN A 1 88 ? 15.134 3.345 -5.702 1.00 94.75 88 GLN A O 1
ATOM 727 N N . VAL A 1 89 ? 14.022 2.055 -4.245 1.00 94.94 89 VAL A N 1
ATOM 728 C CA . VAL A 1 89 ? 14.805 0.850 -4.560 1.00 94.94 89 VAL A CA 1
ATOM 729 C C . VAL A 1 89 ? 14.569 0.407 -6.007 1.00 94.94 89 VAL A C 1
ATOM 731 O O . VAL A 1 89 ? 15.526 0.025 -6.681 1.00 94.94 89 VAL A O 1
ATOM 734 N N . ARG A 1 90 ? 13.330 0.482 -6.512 1.00 92.69 90 ARG A N 1
ATOM 735 C CA . ARG A 1 90 ? 13.006 0.162 -7.913 1.00 92.69 90 ARG A CA 1
ATOM 736 C C . ARG A 1 90 ? 13.749 1.080 -8.889 1.00 92.69 90 ARG A C 1
ATOM 738 O O . ARG A 1 90 ? 14.354 0.574 -9.834 1.00 92.69 90 ARG A O 1
ATOM 745 N N . GLU A 1 91 ? 13.776 2.389 -8.640 1.00 93.06 91 GLU A N 1
ATOM 746 C CA . GLU A 1 91 ? 14.537 3.351 -9.455 1.00 93.06 91 GLU A CA 1
ATOM 747 C C . GLU A 1 91 ? 16.036 3.028 -9.456 1.00 93.06 91 GLU A C 1
ATOM 749 O O . GLU A 1 91 ? 16.673 2.975 -10.510 1.00 93.06 91 GLU A O 1
ATOM 754 N N . MET A 1 92 ? 16.604 2.729 -8.283 1.00 94.50 92 MET A N 1
ATOM 755 C CA . MET A 1 92 ? 18.010 2.331 -8.172 1.00 94.50 92 MET A CA 1
ATOM 756 C C . MET A 1 92 ? 18.315 1.034 -8.933 1.00 94.50 92 MET A C 1
ATOM 758 O O . MET A 1 92 ? 19.378 0.920 -9.549 1.00 94.50 92 MET A O 1
ATOM 762 N N . MET A 1 93 ? 17.406 0.053 -8.904 1.00 92.75 93 MET A N 1
ATOM 763 C CA . MET A 1 93 ? 17.551 -1.194 -9.661 1.00 92.75 93 MET A CA 1
ATOM 764 C C . MET A 1 93 ? 17.548 -0.936 -11.169 1.00 92.75 93 MET A C 1
ATOM 766 O O . MET A 1 93 ? 18.424 -1.453 -11.864 1.00 92.75 93 MET A O 1
ATOM 770 N N . LEU A 1 94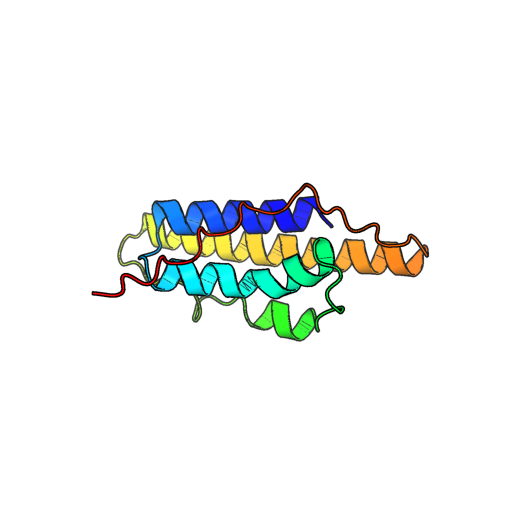 ? 16.630 -0.097 -11.664 1.00 91.12 94 LEU A N 1
ATOM 771 C CA . LEU A 1 94 ? 16.589 0.304 -13.071 1.00 91.12 94 LEU A CA 1
ATOM 772 C C . LEU A 1 94 ? 17.863 1.025 -13.509 1.00 91.12 94 LEU A C 1
ATOM 774 O O . LEU A 1 94 ? 18.470 0.638 -14.509 1.00 91.12 94 LEU A O 1
ATOM 778 N N . ALA A 1 95 ? 18.296 2.031 -12.746 1.00 94.19 95 ALA A N 1
ATOM 779 C CA . ALA A 1 95 ? 19.491 2.815 -13.056 1.00 94.19 95 ALA A CA 1
ATOM 780 C C . ALA A 1 95 ? 20.748 1.934 -13.164 1.00 94.19 95 ALA A C 1
ATOM 782 O O . ALA A 1 95 ? 21.638 2.192 -13.971 1.00 94.19 95 ALA A O 1
ATOM 783 N N . ARG A 1 96 ? 20.800 0.853 -12.377 1.00 94.06 96 ARG A N 1
ATOM 784 C CA . ARG A 1 96 ? 21.904 -0.116 -12.350 1.00 94.06 96 ARG A CA 1
ATOM 785 C C . ARG A 1 96 ? 21.682 -1.336 -13.251 1.00 94.06 96 ARG A C 1
ATOM 787 O O . ARG A 1 96 ? 22.521 -2.231 -13.254 1.00 94.06 96 ARG A O 1
ATOM 794 N N . ARG A 1 97 ? 20.576 -1.387 -14.006 1.00 90.75 97 ARG A N 1
ATOM 795 C CA . ARG A 1 97 ? 20.178 -2.517 -14.868 1.00 90.75 97 ARG A CA 1
ATOM 796 C C . ARG A 1 97 ? 20.095 -3.857 -14.124 1.00 90.75 97 ARG A C 1
ATOM 798 O O 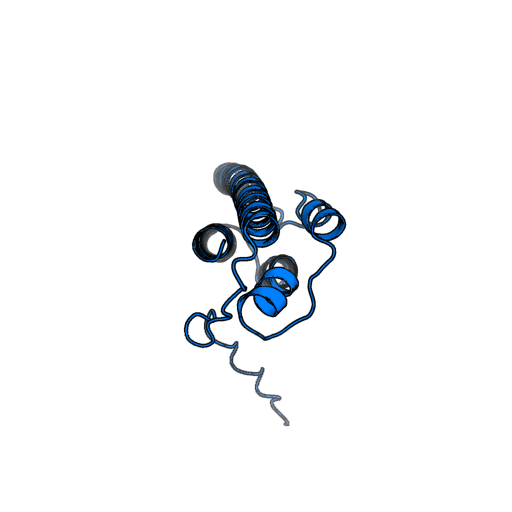. ARG A 1 97 ? 20.342 -4.910 -14.709 1.00 90.75 97 ARG A O 1
ATOM 805 N N . TYR A 1 98 ? 19.731 -3.834 -12.842 1.00 87.25 98 TYR A N 1
ATOM 806 C CA . TYR A 1 98 ? 19.448 -5.053 -12.091 1.00 87.25 98 TYR A CA 1
ATOM 807 C C . TYR A 1 98 ? 18.039 -5.546 -12.432 1.00 87.25 98 TYR A C 1
ATOM 809 O O . TYR A 1 98 ? 17.064 -4.865 -12.103 1.00 87.25 98 TYR A O 1
ATOM 817 N N . PRO A 1 99 ? 17.894 -6.721 -13.072 1.00 80.00 99 PRO A N 1
ATOM 818 C CA . PRO A 1 99 ? 16.582 -7.222 -13.442 1.00 80.00 99 PRO A CA 1
ATOM 819 C C . PRO A 1 99 ? 15.789 -7.592 -12.190 1.00 80.00 99 PRO A C 1
ATOM 821 O O . PRO A 1 99 ? 16.293 -8.269 -11.287 1.00 80.00 99 PRO A O 1
ATOM 824 N N . LEU A 1 100 ? 14.517 -7.198 -12.160 1.00 79.12 100 LEU A N 1
ATOM 825 C CA . LEU A 1 100 ? 13.602 -7.649 -11.125 1.00 79.12 100 LEU A CA 1
ATOM 826 C C . LEU A 1 100 ? 13.368 -9.158 -11.277 1.00 79.12 100 LEU A C 1
ATOM 828 O O . LEU A 1 100 ? 12.702 -9.609 -12.208 1.00 79.12 100 LEU A O 1
ATOM 832 N N . ARG A 1 101 ? 13.889 -9.955 -10.339 1.00 77.88 101 ARG A N 1
ATOM 833 C CA . ARG A 1 101 ? 13.523 -11.370 -10.225 1.00 77.88 101 ARG A CA 1
ATOM 834 C C . ARG A 1 101 ? 12.288 -11.501 -9.354 1.00 77.88 101 ARG A C 1
ATOM 836 O O . ARG A 1 101 ? 12.359 -11.382 -8.134 1.00 77.88 101 ARG A O 1
ATOM 843 N N . GLN A 1 102 ? 11.159 -11.765 -9.990 1.00 70.44 102 GLN A N 1
ATOM 844 C CA . GLN A 1 102 ? 9.909 -11.971 -9.277 1.00 70.44 102 GLN A CA 1
ATOM 845 C C . GLN A 1 102 ? 9.905 -13.338 -8.596 1.00 70.44 102 GLN A C 1
ATOM 847 O O . GLN A 1 102 ? 10.264 -14.346 -9.209 1.00 70.44 102 GLN A O 1
ATOM 852 N N . ASN A 1 103 ? 9.539 -13.355 -7.314 1.00 63.75 103 ASN A N 1
ATOM 853 C CA . ASN A 1 103 ? 9.670 -14.523 -6.452 1.00 63.75 103 ASN A CA 1
ATOM 854 C C . ASN A 1 103 ? 8.291 -15.030 -6.008 1.00 63.75 103 ASN A C 1
ATOM 856 O O . ASN A 1 103 ? 7.630 -14.440 -5.157 1.00 63.75 103 ASN A O 1
ATOM 860 N N . HIS A 1 104 ? 7.875 -16.152 -6.588 1.00 61.28 104 HIS A N 1
ATOM 861 C CA . HIS A 1 104 ? 6.529 -16.730 -6.496 1.00 61.28 104 HIS A CA 1
ATOM 862 C C . HIS A 1 104 ? 6.239 -17.366 -5.126 1.00 61.28 104 HIS A C 1
ATOM 864 O O . HIS A 1 104 ? 5.089 -17.656 -4.817 1.00 61.28 104 HIS A O 1
ATOM 870 N N . ARG A 1 105 ? 7.270 -17.589 -4.294 1.00 58.66 105 ARG A N 1
ATOM 871 C CA . ARG A 1 105 ? 7.164 -18.275 -2.989 1.00 58.66 105 ARG A CA 1
ATOM 872 C C . ARG A 1 105 ? 6.746 -17.377 -1.814 1.00 58.66 105 ARG A C 1
ATOM 874 O O . ARG A 1 105 ? 6.611 -17.886 -0.710 1.00 58.66 105 ARG A O 1
ATOM 881 N N . GLN A 1 106 ? 6.586 -16.065 -2.007 1.00 56.53 106 GLN A N 1
ATOM 882 C CA . GLN A 1 106 ? 6.403 -15.098 -0.905 1.00 56.53 106 GLN A CA 1
ATOM 883 C C . GLN A 1 106 ? 5.030 -14.410 -0.882 1.00 56.53 106 GLN A C 1
ATOM 885 O O . GLN A 1 106 ? 4.881 -13.335 -0.308 1.00 56.53 106 GLN A O 1
ATOM 890 N N . GLN A 1 107 ? 4.024 -15.019 -1.505 1.00 56.47 107 GLN A N 1
ATOM 891 C CA . GLN A 1 107 ? 2.662 -14.497 -1.513 1.00 56.47 107 GLN A CA 1
ATOM 892 C C . GLN A 1 107 ? 2.043 -14.594 -0.104 1.00 56.47 107 GLN A C 1
ATOM 894 O O . GLN A 1 107 ? 2.114 -15.651 0.523 1.00 56.47 107 GLN A O 1
ATOM 899 N N . LEU A 1 108 ? 1.415 -13.516 0.387 1.00 54.22 108 LEU A N 1
ATOM 900 C CA . LEU A 1 108 ? 0.429 -13.616 1.473 1.00 54.22 108 LEU A CA 1
ATOM 901 C C . LEU A 1 108 ? -0.604 -14.668 1.058 1.00 54.22 108 LEU A C 1
ATOM 903 O O . LEU A 1 108 ? -1.072 -14.622 -0.080 1.00 54.22 108 LEU A O 1
ATOM 907 N N . CYS A 1 109 ? -0.904 -15.623 1.943 1.00 43.12 109 CYS A N 1
ATOM 908 C CA . CYS A 1 109 ? -1.764 -16.771 1.653 1.00 43.12 109 CYS A CA 1
ATOM 909 C C . CYS A 1 109 ? -2.974 -16.384 0.785 1.00 43.12 109 CYS A C 1
ATOM 911 O O . CYS A 1 109 ? -3.658 -15.405 1.108 1.00 43.12 109 CYS A O 1
ATOM 913 N N . PRO A 1 110 ? -3.270 -17.133 -0.294 1.00 45.38 110 PRO A N 1
ATOM 914 C CA . PRO A 1 110 ? -4.459 -16.870 -1.087 1.00 45.38 110 PRO A CA 1
ATOM 915 C C . PRO A 1 110 ? -5.684 -16.943 -0.172 1.00 45.38 110 PRO A C 1
ATOM 917 O O . PRO A 1 110 ? -5.798 -17.858 0.649 1.00 45.38 110 PRO A O 1
ATOM 920 N N . ARG A 1 111 ? -6.600 -15.971 -0.301 1.00 50.62 111 ARG A N 1
ATOM 921 C CA . ARG A 1 111 ? -7.930 -16.085 0.310 1.00 50.62 111 ARG A CA 1
ATOM 922 C C . ARG A 1 111 ? -8.505 -17.446 -0.103 1.00 50.62 111 ARG A C 1
ATOM 924 O O . ARG A 1 111 ? -8.453 -17.752 -1.298 1.00 50.62 111 ARG A O 1
ATOM 931 N N . PRO A 1 112 ? -9.078 -18.250 0.810 1.00 39.84 112 PRO A N 1
ATOM 932 C CA . PRO A 1 112 ? -9.974 -19.298 0.358 1.00 39.84 112 PRO A CA 1
ATOM 933 C C . PRO A 1 112 ? -11.058 -18.604 -0.469 1.00 39.84 112 PRO A C 1
ATOM 935 O O . PRO A 1 112 ? -11.664 -17.634 -0.006 1.00 39.84 112 PRO A O 1
ATOM 938 N N . ALA A 1 113 ? -11.234 -19.038 -1.719 1.00 42.47 113 ALA A N 1
ATOM 939 C CA . ALA A 1 113 ? -12.342 -18.578 -2.538 1.00 42.47 113 ALA A CA 1
ATOM 940 C C . ALA A 1 113 ? -13.612 -18.728 -1.698 1.00 42.47 113 ALA A C 1
ATOM 942 O O . ALA A 1 113 ? -13.823 -19.789 -1.103 1.00 42.47 113 ALA A O 1
ATOM 943 N N . ALA A 1 114 ? -14.403 -17.657 -1.587 1.00 46.00 114 ALA A N 1
ATOM 944 C CA . ALA A 1 114 ? -15.700 -17.727 -0.939 1.00 46.00 114 ALA A CA 1
ATOM 945 C C . ALA A 1 114 ? -16.441 -18.912 -1.565 1.00 46.00 114 ALA A C 1
ATOM 947 O O . ALA A 1 114 ? -16.742 -18.894 -2.759 1.00 46.00 114 ALA A O 1
ATOM 948 N N . ARG A 1 115 ? -16.637 -19.986 -0.790 1.00 41.28 115 ARG A N 1
ATOM 949 C CA . ARG A 1 115 ? -17.479 -21.101 -1.207 1.00 41.28 115 ARG A CA 1
ATOM 950 C C . ARG A 1 115 ? -18.843 -20.482 -1.472 1.00 41.28 115 ARG A C 1
ATOM 952 O O . ARG A 1 115 ? -19.504 -20.050 -0.533 1.00 41.28 115 ARG A O 1
ATOM 959 N N . SER A 1 116 ? -19.220 -20.395 -2.744 1.00 42.62 116 SER A N 1
ATOM 960 C CA . SER A 1 116 ? -20.605 -20.178 -3.130 1.00 42.62 116 SER A CA 1
ATOM 961 C C . SER A 1 116 ? -21.388 -21.324 -2.500 1.00 42.62 116 SER A C 1
ATOM 963 O O . SER A 1 116 ? -21.256 -22.479 -2.903 1.00 42.62 116 SER A O 1
ATOM 965 N N . ALA A 1 117 ? -22.091 -21.019 -1.413 1.00 45.94 117 ALA A N 1
ATOM 966 C CA . ALA A 1 117 ? -23.122 -21.885 -0.890 1.00 45.94 117 ALA A CA 1
ATOM 967 C C . ALA A 1 117 ? -24.269 -21.811 -1.900 1.00 45.94 117 ALA A C 1
ATOM 969 O O . ALA A 1 117 ? -25.109 -20.918 -1.825 1.00 45.94 117 ALA A O 1
ATOM 970 N N . LEU A 1 118 ? -24.238 -22.693 -2.900 1.00 47.16 118 LEU A N 1
ATOM 971 C CA . LEU A 1 118 ? -25.455 -23.058 -3.604 1.00 47.16 118 LEU A CA 1
ATOM 972 C C . LEU A 1 118 ? -26.306 -23.860 -2.617 1.00 47.16 118 LEU A C 1
ATOM 974 O O . LEU A 1 118 ? -25.917 -24.955 -2.203 1.00 47.16 118 LEU A O 1
ATOM 978 N N . ALA A 1 119 ? -27.398 -23.227 -2.197 1.00 42.62 119 ALA A N 1
ATOM 979 C CA . ALA A 1 119 ? -28.603 -23.888 -1.720 1.00 42.62 119 ALA A CA 1
ATOM 980 C C . ALA A 1 119 ? -29.381 -24.453 -2.916 1.00 42.62 119 ALA A C 1
ATOM 982 O O . ALA A 1 119 ? -29.261 -23.862 -4.017 1.00 42.62 119 ALA A O 1
#

Secondary structure (DSSP, 8-state):
-HHHHHHHHHHHHHHHHHT--TTHHHHHHHHHHHHHHHHHS-PPPP-HHHHHHH-SGGGS---S-HHHHHHHHHHHHHHHHHHHHHHHHHHHHHHTT------GGG---PPPP------